Protein AF-A0A9P7V6P4-F1 (afdb_monomer)

Mean predicted aligned error: 13.44 Å

Organism: NCBI:txid45513

Structure (mmCIF, N/CA/C/O backbone):
data_AF-A0A9P7V6P4-F1
#
_entry.id   AF-A0A9P7V6P4-F1
#
loop_
_atom_site.group_PDB
_atom_site.id
_atom_site.type_symbol
_atom_site.label_atom_id
_atom_site.label_alt_id
_atom_site.label_comp_id
_atom_site.label_asym_id
_atom_site.label_entity_id
_atom_site.label_seq_id
_atom_site.pdbx_PDB_ins_code
_a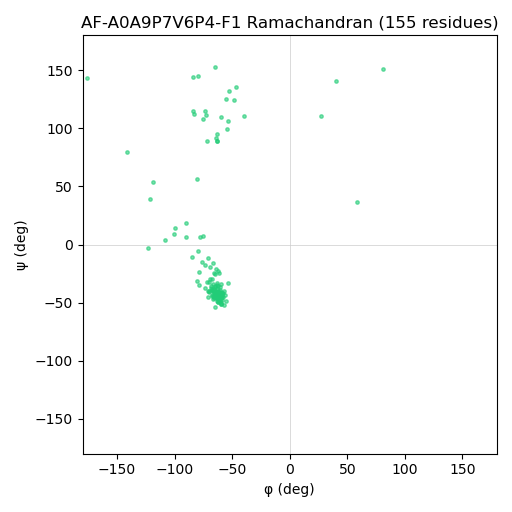tom_site.Cartn_x
_atom_site.Cartn_y
_atom_site.Cartn_z
_atom_site.occupancy
_atom_site.B_iso_or_equiv
_atom_site.auth_seq_id
_atom_site.auth_comp_id
_atom_site.auth_asym_id
_atom_site.auth_atom_id
_atom_site.pdbx_PDB_model_num
ATOM 1 N N . MET A 1 1 ? 38.829 15.102 -90.696 1.00 37.09 1 MET A N 1
ATOM 2 C CA . MET A 1 1 ? 39.958 14.634 -89.870 1.00 37.09 1 MET A CA 1
ATOM 3 C C . MET A 1 1 ? 39.524 14.730 -88.424 1.00 37.09 1 MET A C 1
ATOM 5 O O . MET A 1 1 ? 39.330 15.843 -87.968 1.00 37.09 1 MET A O 1
ATOM 9 N N . ASN A 1 2 ? 39.305 13.551 -87.833 1.00 39.19 2 ASN A N 1
ATOM 10 C CA . ASN A 1 2 ? 39.222 13.155 -86.423 1.00 39.19 2 ASN A CA 1
ATOM 11 C C . ASN A 1 2 ? 38.517 14.049 -85.396 1.00 39.19 2 ASN A C 1
ATOM 13 O O . ASN A 1 2 ? 38.777 15.236 -85.308 1.00 39.19 2 ASN A O 1
ATOM 17 N N . SER A 1 3 ? 37.763 13.525 -84.441 1.00 39.75 3 SER A N 1
ATOM 18 C CA . SER A 1 3 ? 37.111 12.232 -84.201 1.00 39.75 3 SER A CA 1
ATOM 19 C C . SER A 1 3 ? 36.333 12.466 -82.911 1.00 39.75 3 SER A C 1
ATOM 21 O O . SER A 1 3 ? 36.804 13.179 -82.023 1.00 39.75 3 SER A O 1
ATOM 23 N N . ASP A 1 4 ? 35.157 11.866 -82.822 1.00 52.38 4 ASP A N 1
ATOM 24 C CA . ASP A 1 4 ? 34.362 11.768 -81.611 1.00 52.38 4 ASP A CA 1
ATOM 25 C C . ASP A 1 4 ? 35.182 11.287 -80.409 1.00 52.38 4 ASP A C 1
ATOM 27 O O . ASP A 1 4 ? 35.705 10.175 -80.419 1.00 52.38 4 ASP A O 1
ATOM 31 N N . THR A 1 5 ? 35.184 12.071 -79.330 1.00 43.44 5 THR A N 1
ATOM 32 C CA . THR A 1 5 ? 35.359 11.517 -77.984 1.00 43.44 5 THR A CA 1
ATOM 33 C C . THR A 1 5 ? 34.453 12.270 -77.016 1.00 43.44 5 THR A C 1
ATOM 35 O O . THR A 1 5 ? 34.876 13.156 -76.274 1.00 43.44 5 THR A O 1
ATOM 38 N N . LYS A 1 6 ? 33.165 11.910 -77.014 1.00 51.25 6 LYS A N 1
ATOM 39 C CA . LYS A 1 6 ? 32.322 12.086 -75.827 1.00 51.25 6 LYS A CA 1
ATOM 40 C C . LYS A 1 6 ? 32.918 11.206 -74.726 1.00 51.25 6 LYS A C 1
ATOM 42 O O . LYS A 1 6 ? 32.641 10.010 -74.675 1.00 51.25 6 LYS A O 1
ATOM 47 N N . LEU A 1 7 ? 33.760 11.783 -73.871 1.00 50.12 7 LEU A N 1
ATOM 48 C CA . LEU A 1 7 ? 34.184 11.144 -72.629 1.00 50.12 7 LEU A CA 1
ATOM 49 C C . LEU A 1 7 ? 32.993 11.165 -71.665 1.00 50.12 7 LEU A C 1
ATOM 51 O O . LEU A 1 7 ? 32.715 12.162 -71.010 1.00 50.12 7 LEU A O 1
ATOM 55 N N . ILE A 1 8 ? 32.208 10.092 -71.773 1.00 48.53 8 ILE A N 1
ATOM 56 C CA . ILE A 1 8 ? 31.612 9.287 -70.702 1.00 48.53 8 ILE A CA 1
ATOM 57 C C . ILE A 1 8 ? 31.380 10.080 -69.410 1.00 48.53 8 ILE A C 1
ATOM 59 O O . ILE A 1 8 ? 32.326 10.460 -68.725 1.00 48.53 8 ILE A O 1
ATOM 63 N N . GLY A 1 9 ? 30.101 10.311 -69.095 1.00 49.03 9 GLY A N 1
ATOM 64 C CA . GLY A 1 9 ? 29.680 10.941 -67.849 1.00 49.03 9 GLY A CA 1
ATOM 65 C C . GLY A 1 9 ? 30.392 10.315 -66.654 1.00 49.03 9 GLY A C 1
ATOM 66 O O . GLY A 1 9 ? 30.516 9.093 -66.591 1.00 49.03 9 GLY A O 1
ATOM 67 N N . SER A 1 10 ? 30.873 11.173 -65.750 1.00 48.88 10 SER A N 1
ATOM 68 C CA . SER A 1 10 ? 31.415 10.796 -64.447 1.00 48.88 10 SER A CA 1
ATOM 69 C C . SER A 1 10 ? 30.560 9.684 -63.854 1.00 48.88 10 SER A C 1
ATOM 71 O O . SER A 1 10 ? 29.407 9.915 -63.488 1.00 48.88 10 SER A O 1
ATOM 73 N N . ILE A 1 11 ? 31.121 8.479 -63.782 1.00 58.38 11 ILE A N 1
ATOM 74 C CA . ILE A 1 11 ? 30.603 7.442 -62.899 1.00 58.38 11 ILE A CA 1
ATOM 75 C C . ILE A 1 11 ? 30.611 8.106 -61.513 1.00 58.38 11 ILE A C 1
ATOM 77 O O . ILE A 1 11 ? 31.637 8.702 -61.166 1.00 58.38 11 ILE A O 1
ATOM 81 N N . PRO A 1 12 ? 29.484 8.160 -60.778 1.00 61.66 12 PRO A N 1
ATOM 82 C CA . PRO A 1 12 ? 29.531 8.632 -59.402 1.00 61.66 12 PRO A CA 1
ATOM 83 C C . PRO A 1 12 ? 30.602 7.808 -58.693 1.00 61.66 12 PRO A C 1
ATOM 85 O O . PRO A 1 12 ? 30.661 6.600 -58.904 1.00 61.66 12 PRO A O 1
ATOM 88 N N . ASP A 1 13 ? 31.491 8.468 -57.959 1.00 59.50 13 ASP A N 1
ATOM 89 C CA . ASP A 1 13 ? 32.553 7.816 -57.199 1.00 59.50 13 ASP A CA 1
ATOM 90 C C . ASP A 1 13 ? 31.872 6.938 -56.140 1.00 59.50 13 ASP A C 1
ATOM 92 O O . ASP A 1 13 ? 31.444 7.416 -55.091 1.00 59.50 13 ASP A O 1
ATOM 96 N N . ILE A 1 14 ? 31.580 5.687 -56.504 1.00 60.12 14 ILE A N 1
ATOM 97 C CA . ILE A 1 14 ? 30.987 4.712 -55.600 1.00 60.12 14 ILE A CA 1
ATOM 98 C C . ILE A 1 14 ? 32.124 4.347 -54.665 1.00 60.12 14 ILE A C 1
ATOM 100 O O . ILE A 1 14 ? 33.089 3.721 -55.103 1.00 60.12 14 ILE A O 1
ATOM 104 N N . ASP A 1 15 ? 32.010 4.743 -53.400 1.00 66.69 15 ASP A N 1
ATOM 105 C CA . ASP A 1 15 ? 32.897 4.272 -52.346 1.00 66.69 15 ASP A CA 1
ATOM 106 C C . ASP A 1 15 ? 32.692 2.755 -52.191 1.00 66.69 15 ASP A C 1
ATOM 108 O O . ASP A 1 15 ? 31.764 2.255 -51.541 1.00 66.69 15 ASP A O 1
ATOM 112 N N . ILE A 1 16 ? 33.516 2.007 -52.925 1.00 67.62 16 ILE A N 1
ATOM 113 C CA . ILE A 1 16 ? 33.450 0.550 -53.016 1.00 67.62 16 ILE A CA 1
ATOM 114 C C . ILE A 1 16 ? 33.831 -0.064 -51.665 1.00 67.62 16 ILE A C 1
ATOM 116 O O . ILE A 1 16 ? 33.305 -1.119 -51.316 1.00 67.62 16 ILE A O 1
ATOM 120 N N . ASP A 1 17 ? 34.682 0.616 -50.892 1.00 67.00 17 ASP A N 1
ATOM 121 C CA . ASP A 1 17 ? 35.113 0.181 -49.565 1.00 67.00 17 ASP A CA 1
ATOM 122 C C 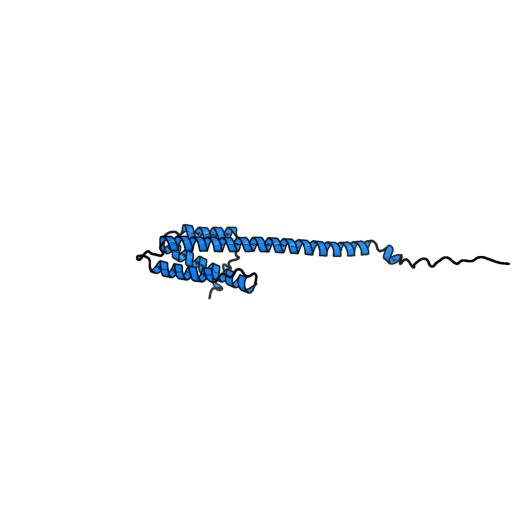. ASP A 1 17 ? 33.959 0.289 -48.557 1.00 67.00 17 ASP A C 1
ATOM 124 O O . ASP A 1 17 ? 33.730 -0.641 -47.777 1.00 67.00 17 ASP A O 1
ATOM 128 N N . GLU A 1 18 ? 33.158 1.358 -48.614 1.00 66.88 18 GLU A N 1
ATOM 129 C CA . GLU A 1 18 ? 31.932 1.470 -47.811 1.00 66.88 18 GLU A CA 1
ATOM 130 C C . GLU A 1 18 ? 30.861 0.452 -48.241 1.00 66.88 18 GLU A C 1
ATOM 132 O O . GLU A 1 18 ? 30.194 -0.151 -47.393 1.00 66.88 18 GLU A O 1
ATOM 137 N N . THR A 1 19 ? 30.726 0.213 -49.549 1.00 68.38 19 THR A N 1
ATOM 138 C CA . THR A 1 19 ? 29.745 -0.730 -50.118 1.00 68.38 19 THR A CA 1
ATOM 139 C C . THR A 1 19 ? 30.090 -2.195 -49.805 1.00 68.38 19 THR A C 1
ATOM 141 O O . THR A 1 19 ? 29.192 -3.019 -49.631 1.00 68.38 19 THR A O 1
ATOM 144 N N . LEU A 1 20 ? 31.380 -2.536 -49.706 1.00 73.88 20 LEU A N 1
ATOM 145 C CA . LEU A 1 20 ? 31.867 -3.880 -49.364 1.00 73.88 20 LEU A CA 1
ATOM 146 C C . LEU A 1 20 ? 31.945 -4.134 -47.849 1.00 73.88 20 LEU A C 1
ATOM 148 O O . LEU A 1 20 ? 32.087 -5.289 -47.441 1.00 73.88 20 LEU A O 1
ATOM 152 N N . ASN A 1 21 ? 31.800 -3.106 -47.003 1.00 77.81 21 ASN A N 1
ATOM 153 C CA . ASN A 1 21 ? 31.775 -3.242 -45.541 1.00 77.81 21 ASN A CA 1
ATOM 154 C C . ASN A 1 21 ? 30.401 -3.699 -45.012 1.00 77.81 21 ASN A C 1
ATOM 156 O O . ASN A 1 21 ? 29.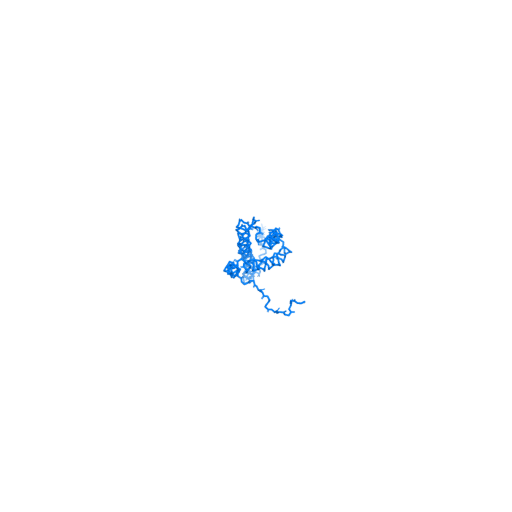759 -3.061 -44.172 1.00 77.81 21 ASN A O 1
ATOM 160 N N . VAL A 1 22 ? 29.950 -4.838 -45.525 1.00 79.06 22 VAL A N 1
ATOM 161 C CA . VAL A 1 22 ? 28.638 -5.427 -45.250 1.00 79.06 22 VAL A CA 1
ATOM 162 C C . VAL A 1 22 ? 28.508 -5.841 -43.775 1.00 79.06 22 VAL A C 1
ATOM 164 O O . VAL A 1 22 ? 27.461 -5.649 -43.162 1.00 79.06 22 VAL A O 1
ATOM 167 N N . GLU A 1 23 ? 29.586 -6.340 -43.164 1.00 81.25 23 GLU A N 1
ATOM 168 C CA . GLU A 1 23 ? 29.611 -6.710 -41.740 1.00 81.25 23 GLU A CA 1
ATOM 169 C C . GLU A 1 23 ? 29.425 -5.493 -40.823 1.00 81.25 23 GLU A C 1
ATOM 171 O O . GLU A 1 23 ? 28.636 -5.543 -39.879 1.00 81.25 23 GLU A O 1
ATOM 176 N N . GLY A 1 24 ? 30.101 -4.375 -41.117 1.00 81.56 24 GLY A N 1
ATOM 177 C CA . GLY A 1 24 ? 29.951 -3.132 -40.361 1.00 81.56 24 GLY A CA 1
ATOM 178 C C . GLY A 1 24 ? 28.561 -2.508 -40.508 1.00 81.56 24 GLY A C 1
ATOM 179 O O . GLY A 1 24 ? 28.044 -1.929 -39.551 1.00 81.56 24 GLY A O 1
ATOM 180 N N . GLN A 1 25 ? 27.928 -2.648 -41.678 1.00 81.56 25 GLN A N 1
ATOM 181 C CA . GLN A 1 25 ? 26.536 -2.241 -41.895 1.00 81.56 25 GLN A CA 1
ATOM 182 C C . GLN A 1 25 ? 25.572 -3.083 -41.049 1.00 81.56 25 GLN A C 1
ATOM 184 O O . GLN A 1 25 ? 24.858 -2.513 -40.225 1.00 81.56 25 GLN A O 1
ATOM 189 N N . TYR A 1 26 ? 25.635 -4.415 -41.136 1.00 84.94 26 TYR A N 1
ATOM 190 C CA . TYR A 1 26 ? 24.776 -5.297 -40.336 1.00 84.94 26 TYR A CA 1
ATOM 191 C C . TYR A 1 26 ? 25.013 -5.175 -38.828 1.00 84.94 26 TYR A C 1
ATOM 193 O O . TYR A 1 26 ? 24.071 -5.304 -38.049 1.00 84.94 26 TYR A O 1
ATOM 201 N N . TYR A 1 27 ? 26.244 -4.902 -38.388 1.00 86.12 27 TYR A N 1
ATOM 202 C CA . TYR A 1 27 ? 26.516 -4.648 -36.974 1.00 86.12 27 TYR A CA 1
ATOM 203 C C . TYR A 1 27 ? 25.831 -3.364 -36.491 1.00 86.12 27 TYR A C 1
ATOM 205 O O . TYR A 1 27 ? 25.190 -3.369 -35.441 1.00 86.12 27 TYR A O 1
ATOM 213 N N . ARG A 1 28 ? 25.921 -2.269 -37.261 1.00 86.56 28 ARG A N 1
ATOM 214 C CA . ARG A 1 28 ? 25.237 -1.006 -36.934 1.00 86.56 28 ARG A CA 1
ATOM 215 C C . ARG A 1 28 ? 23.722 -1.174 -36.934 1.00 86.56 28 ARG A C 1
ATOM 217 O O . ARG A 1 28 ? 23.085 -0.777 -35.964 1.00 86.56 28 ARG A O 1
ATOM 224 N N . GLU A 1 29 ? 23.175 -1.824 -37.957 1.00 87.56 29 GLU A N 1
ATOM 225 C CA . GLU A 1 29 ? 21.745 -2.135 -38.044 1.00 87.56 29 GLU A CA 1
ATOM 226 C C . GLU A 1 29 ? 21.284 -3.025 -36.884 1.00 87.56 29 GLU A C 1
ATOM 228 O O . GLU A 1 29 ? 20.237 -2.774 -36.294 1.00 87.56 29 GLU A O 1
ATOM 233 N N . GLY A 1 30 ? 22.074 -4.030 -36.500 1.00 88.88 30 GLY A N 1
ATOM 234 C CA . GLY A 1 30 ? 21.774 -4.908 -35.370 1.00 88.88 30 GLY A CA 1
ATOM 235 C C . GLY A 1 30 ? 21.792 -4.179 -34.025 1.00 88.88 30 GLY A C 1
ATOM 236 O O . GLY A 1 30 ? 20.914 -4.408 -33.193 1.00 88.88 30 GLY A O 1
ATOM 237 N N . VAL A 1 31 ? 22.748 -3.269 -33.812 1.00 88.25 31 VAL A N 1
ATOM 238 C CA . VAL A 1 31 ? 22.806 -2.426 -32.605 1.00 88.25 31 VAL A CA 1
ATOM 239 C C . VAL A 1 31 ? 21.628 -1.455 -32.568 1.00 88.25 31 VAL A C 1
ATOM 241 O O . VAL A 1 31 ? 20.963 -1.351 -31.541 1.00 88.25 31 VAL A O 1
ATOM 244 N N . GLU A 1 32 ? 21.335 -0.772 -33.673 1.00 91.44 32 GLU A N 1
ATOM 245 C CA . GLU A 1 32 ? 20.217 0.172 -33.759 1.00 91.44 32 GLU A CA 1
ATOM 246 C C . GLU A 1 32 ? 18.870 -0.536 -33.568 1.00 91.44 32 GLU A C 1
ATOM 248 O O . GLU A 1 32 ? 18.049 -0.103 -32.758 1.00 91.44 32 GLU A O 1
ATOM 253 N N . SER A 1 33 ? 18.677 -1.678 -34.232 1.00 87.75 33 SER A N 1
ATOM 254 C CA . SER A 1 33 ? 17.491 -2.521 -34.076 1.00 87.75 33 SER A CA 1
ATOM 255 C C . SER A 1 33 ? 17.355 -3.048 -32.647 1.00 87.75 33 SER A C 1
ATOM 257 O O . SER A 1 33 ? 16.270 -2.978 -32.070 1.00 87.75 33 SER A O 1
ATOM 259 N N . GLY A 1 34 ? 18.451 -3.505 -32.035 1.00 89.38 34 GLY A N 1
ATOM 260 C CA . GLY A 1 34 ? 18.466 -3.975 -30.650 1.00 89.38 34 GLY A CA 1
ATOM 261 C C . GLY A 1 34 ? 18.139 -2.873 -29.640 1.00 89.38 34 GLY A C 1
ATOM 262 O O . GLY A 1 34 ? 17.375 -3.107 -28.705 1.00 89.38 34 GLY A O 1
ATOM 263 N N . LEU A 1 35 ? 18.655 -1.659 -29.844 1.00 90.75 35 LEU A N 1
ATOM 264 C CA . LEU A 1 35 ? 18.340 -0.497 -29.008 1.00 90.75 35 LEU A CA 1
ATOM 265 C C . LEU A 1 35 ? 16.881 -0.060 -29.173 1.00 90.75 35 LEU A C 1
ATOM 267 O O . LEU A 1 35 ? 16.210 0.205 -28.176 1.00 90.75 35 LEU A O 1
ATOM 271 N N . ALA A 1 36 ? 16.374 -0.018 -30.407 1.00 91.19 36 ALA A N 1
ATOM 272 C CA . ALA A 1 36 ? 14.989 0.347 -30.692 1.00 91.19 36 ALA A CA 1
ATOM 273 C C . ALA A 1 36 ? 14.001 -0.666 -30.093 1.00 91.19 36 ALA A C 1
ATOM 275 O O . ALA A 1 36 ? 13.028 -0.277 -29.442 1.00 91.19 36 ALA A O 1
ATOM 276 N N . GLN A 1 37 ? 14.276 -1.961 -30.261 1.00 90.12 37 GLN A N 1
ATOM 277 C CA . GLN A 1 37 ? 13.466 -3.031 -29.686 1.00 90.12 37 GLN A CA 1
ATOM 278 C C . GLN A 1 37 ? 13.539 -3.016 -28.155 1.00 90.12 37 GLN A C 1
ATOM 280 O O . GLN A 1 37 ? 12.504 -3.041 -27.494 1.00 90.12 37 GLN A O 1
ATOM 285 N N . GLY A 1 38 ? 14.741 -2.878 -27.590 1.00 88.31 38 GLY A N 1
ATOM 286 C CA . GLY A 1 38 ? 14.939 -2.786 -26.145 1.00 88.31 38 GLY A CA 1
ATOM 287 C C . GLY A 1 38 ? 14.195 -1.604 -25.521 1.00 88.31 38 GLY A C 1
ATOM 288 O O . GLY A 1 38 ? 13.553 -1.768 -24.487 1.00 88.31 38 GLY A O 1
ATOM 289 N N . ALA A 1 39 ? 14.208 -0.434 -26.163 1.00 87.69 39 ALA A N 1
ATOM 290 C CA . ALA A 1 39 ? 13.456 0.730 -25.698 1.00 87.69 39 ALA A CA 1
ATOM 291 C C . ALA A 1 39 ? 11.935 0.497 -25.744 1.00 87.69 39 ALA A C 1
ATOM 293 O O . ALA A 1 39 ? 11.219 0.869 -24.811 1.00 87.69 39 ALA A O 1
ATOM 294 N N . ALA A 1 40 ? 11.432 -0.138 -26.808 1.00 89.06 40 ALA A N 1
ATOM 295 C CA . ALA A 1 40 ? 10.014 -0.461 -26.940 1.00 89.06 40 ALA A CA 1
ATOM 296 C C . ALA A 1 40 ? 9.548 -1.474 -25.882 1.00 89.06 40 ALA A C 1
ATOM 298 O O . ALA A 1 40 ? 8.465 -1.313 -25.312 1.00 89.06 40 ALA A O 1
ATOM 299 N N . ASP A 1 41 ? 10.363 -2.488 -25.599 1.00 90.75 41 ASP A N 1
ATOM 300 C CA . ASP A 1 41 ? 10.053 -3.509 -24.599 1.00 90.75 41 ASP A CA 1
ATOM 301 C C . ASP A 1 41 ? 10.128 -2.934 -23.181 1.00 90.75 41 ASP A C 1
ATOM 303 O O . ASP A 1 41 ? 9.171 -3.072 -22.425 1.00 90.75 41 ASP A O 1
ATOM 307 N N . GLN A 1 42 ? 11.164 -2.152 -22.857 1.00 83.06 42 GLN A N 1
ATOM 308 C CA . GLN A 1 42 ? 11.258 -1.448 -21.570 1.00 83.06 42 GLN A CA 1
ATOM 309 C C . GLN A 1 42 ? 10.060 -0.531 -21.314 1.00 83.06 42 GLN A C 1
ATOM 311 O O . GLN A 1 42 ? 9.549 -0.464 -20.196 1.00 83.06 42 GLN A O 1
ATOM 316 N N . TYR A 1 43 ? 9.589 0.172 -22.345 1.00 85.12 43 TYR A N 1
ATOM 317 C CA . TYR A 1 43 ? 8.412 1.024 -22.226 1.00 85.12 43 TYR A CA 1
ATOM 318 C C . TYR A 1 43 ? 7.145 0.212 -21.914 1.00 85.12 43 TYR A C 1
ATOM 320 O O . TYR A 1 43 ? 6.357 0.590 -21.043 1.00 85.12 43 TYR A O 1
ATOM 328 N N . ARG A 1 44 ? 6.950 -0.923 -22.596 1.00 85.31 44 ARG A N 1
ATOM 329 C CA . ARG A 1 44 ? 5.812 -1.826 -22.358 1.00 85.31 44 ARG A CA 1
ATOM 330 C C . ARG A 1 44 ? 5.863 -2.444 -20.968 1.00 85.31 44 ARG A C 1
ATOM 332 O O . ARG A 1 44 ? 4.842 -2.451 -20.281 1.00 85.31 44 ARG A O 1
ATOM 339 N N . ASP A 1 45 ? 7.034 -2.903 -20.553 1.00 82.25 45 ASP A N 1
ATOM 340 C CA . ASP A 1 45 ? 7.251 -3.508 -19.243 1.00 82.25 45 ASP A CA 1
ATOM 341 C C . ASP A 1 45 ? 7.015 -2.486 -18.130 1.00 82.25 45 ASP A C 1
ATOM 343 O O . ASP A 1 45 ? 6.297 -2.768 -17.170 1.00 82.25 45 ASP A O 1
ATOM 347 N N . GLY A 1 46 ? 7.520 -1.259 -18.295 1.00 81.75 46 GLY A N 1
ATOM 348 C CA . 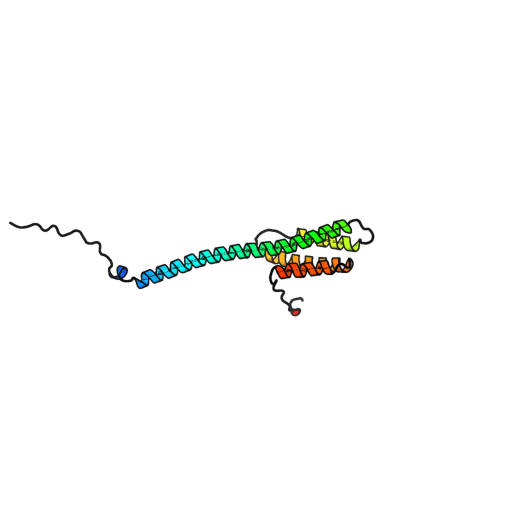GLY A 1 46 ? 7.285 -0.161 -17.358 1.00 81.75 46 GLY A CA 1
ATOM 349 C C . GLY A 1 46 ? 5.801 0.181 -17.210 1.00 81.75 46 GLY A C 1
ATOM 350 O O . GLY A 1 46 ? 5.312 0.351 -16.090 1.00 81.75 46 GLY A O 1
ATOM 351 N N . LEU A 1 47 ? 5.052 0.218 -18.318 1.00 84.25 47 LEU A N 1
ATOM 352 C CA . LEU A 1 47 ? 3.600 0.414 -18.284 1.00 84.25 47 LEU A CA 1
ATOM 353 C C . LEU A 1 47 ? 2.887 -0.726 -17.550 1.00 84.25 47 LEU A C 1
ATOM 355 O O . LEU A 1 47 ? 2.069 -0.468 -16.666 1.00 84.25 47 LEU A O 1
ATOM 359 N N . GLN A 1 48 ? 3.190 -1.980 -17.895 1.00 82.62 48 GLN A N 1
ATOM 360 C CA . GLN A 1 48 ? 2.578 -3.146 -17.251 1.00 82.62 48 GLN A CA 1
ATOM 361 C C . GLN A 1 48 ? 2.863 -3.172 -15.750 1.00 82.62 48 GLN A C 1
ATOM 363 O O . GLN A 1 48 ? 1.945 -3.381 -14.954 1.00 82.62 48 GLN A O 1
ATOM 368 N N . TYR A 1 49 ? 4.104 -2.896 -15.362 1.00 82.62 49 TYR A N 1
ATOM 369 C CA . TYR A 1 49 ? 4.513 -2.822 -13.967 1.00 82.62 49 TYR A CA 1
ATOM 370 C C . TYR A 1 49 ? 3.780 -1.709 -13.210 1.00 82.62 49 TYR A C 1
ATOM 372 O O . TYR A 1 49 ? 3.288 -1.930 -12.100 1.00 82.62 49 TYR A O 1
ATOM 380 N N . GLY A 1 50 ? 3.639 -0.529 -13.822 1.00 81.50 50 GLY A N 1
ATOM 381 C CA . GLY A 1 50 ? 2.868 0.576 -13.254 1.00 81.50 50 GLY A CA 1
ATOM 382 C C . GLY A 1 50 ? 1.405 0.197 -13.013 1.00 81.50 50 GLY A C 1
ATOM 383 O O . GLY A 1 50 ? 0.875 0.439 -11.927 1.00 81.50 50 GLY A O 1
ATOM 384 N N . TYR A 1 51 ? 0.766 -0.470 -13.979 1.00 83.31 51 TYR A N 1
ATOM 385 C CA . TYR A 1 51 ? -0.610 -0.955 -13.829 1.00 83.31 51 TYR A CA 1
ATOM 386 C C . TYR A 1 51 ? -0.753 -1.999 -12.720 1.00 83.31 51 TYR A C 1
ATOM 388 O O . TYR A 1 51 ? -1.673 -1.897 -11.907 1.00 83.31 51 TYR A O 1
ATOM 396 N N . GLN A 1 52 ? 0.149 -2.980 -12.666 1.00 81.94 52 GLN A N 1
ATOM 397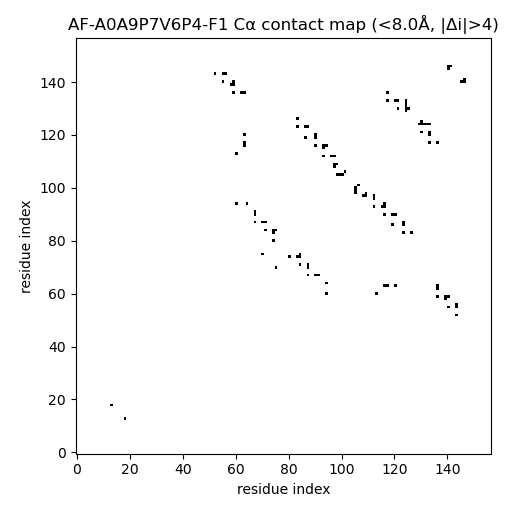 C CA . GLN A 1 52 ? 0.152 -4.005 -11.621 1.00 81.94 52 GLN A CA 1
ATOM 398 C C . GLN A 1 52 ? 0.303 -3.369 -10.236 1.00 81.94 52 GLN A C 1
ATOM 400 O O . GLN A 1 52 ? -0.536 -3.590 -9.363 1.00 81.94 52 GLN A O 1
ATOM 405 N N . THR A 1 53 ? 1.305 -2.506 -10.071 1.00 80.94 53 THR A N 1
ATOM 406 C CA . THR A 1 53 ? 1.586 -1.816 -8.806 1.00 80.94 53 THR A CA 1
ATOM 407 C C . THR A 1 53 ? 0.411 -0.937 -8.376 1.00 80.94 53 THR A C 1
ATOM 409 O O . THR A 1 53 ? -0.003 -0.964 -7.216 1.00 80.94 53 THR A O 1
ATOM 412 N N . GLY A 1 54 ? -0.175 -0.179 -9.307 1.00 81.19 54 GLY A N 1
ATOM 413 C CA . GLY A 1 54 ? -1.352 0.643 -9.035 1.00 81.19 54 GLY A CA 1
ATOM 414 C C . GLY A 1 54 ? -2.533 -0.200 -8.558 1.00 81.19 54 GLY A C 1
ATOM 415 O O . GLY A 1 54 ? -3.107 0.083 -7.508 1.00 81.19 54 GLY A O 1
ATOM 416 N N . TYR A 1 55 ? -2.861 -1.275 -9.280 1.00 83.25 55 TYR A N 1
ATOM 417 C CA . TYR A 1 55 ? -3.964 -2.167 -8.921 1.00 83.25 55 TYR A CA 1
ATOM 418 C C . TYR A 1 55 ? -3.796 -2.764 -7.518 1.00 83.25 55 TYR A C 1
ATOM 420 O O . TYR A 1 55 ? -4.733 -2.736 -6.719 1.00 83.25 55 TYR A O 1
ATOM 428 N N . GLN A 1 56 ? -2.594 -3.241 -7.187 1.00 82.12 56 GLN A N 1
ATOM 429 C CA . GLN A 1 56 ? -2.284 -3.795 -5.866 1.00 82.12 56 GLN A CA 1
ATOM 430 C C . GLN A 1 56 ? -2.503 -2.763 -4.756 1.00 82.12 56 GLN A C 1
ATOM 432 O O . GLN A 1 56 ? -3.164 -3.052 -3.755 1.00 82.12 56 GLN A O 1
ATOM 437 N N . ARG A 1 57 ? -2.018 -1.532 -4.955 1.00 84.19 57 ARG A N 1
ATOM 438 C CA . ARG A 1 57 ? -2.205 -0.434 -3.997 1.00 84.19 57 ARG A CA 1
ATOM 439 C C . ARG A 1 57 ? -3.682 -0.099 -3.802 1.00 84.19 57 ARG A C 1
ATOM 441 O O . ARG A 1 57 ? -4.163 -0.044 -2.670 1.00 84.19 57 ARG A O 1
ATOM 448 N N . PHE A 1 58 ? -4.434 0.046 -4.891 1.00 85.00 58 PHE A N 1
ATOM 449 C CA . PHE A 1 58 ? -5.866 0.335 -4.815 1.00 85.00 58 PHE A CA 1
ATOM 450 C C . PHE A 1 58 ? -6.660 -0.768 -4.115 1.00 85.00 58 PHE A C 1
ATOM 452 O O . PHE A 1 58 ? -7.595 -0.458 -3.377 1.00 85.00 58 PHE A O 1
ATOM 459 N N . LEU A 1 59 ? -6.281 -2.035 -4.292 1.00 87.50 59 LEU A N 1
ATOM 460 C CA . LEU A 1 59 ? -6.962 -3.163 -3.661 1.00 87.50 59 LEU A CA 1
ATOM 461 C C . LEU A 1 59 ? -6.798 -3.140 -2.132 1.00 87.50 59 LEU A C 1
ATOM 463 O O . LEU A 1 59 ? -7.785 -3.287 -1.409 1.00 87.50 59 LEU A O 1
ATOM 467 N N . VAL A 1 60 ? -5.587 -2.856 -1.637 1.00 87.06 60 VAL A N 1
ATOM 468 C CA . VAL A 1 60 ? -5.317 -2.681 -0.197 1.00 87.06 60 VAL A CA 1
ATOM 469 C C . VAL A 1 60 ? -6.141 -1.525 0.373 1.00 87.06 60 VAL A C 1
ATOM 471 O O . VAL A 1 60 ? -6.816 -1.679 1.394 1.00 87.06 60 VAL A O 1
ATOM 474 N N . VAL A 1 61 ? -6.129 -0.366 -0.290 1.00 88.38 61 VAL A N 1
ATOM 475 C CA . VAL A 1 61 ? -6.881 0.815 0.165 1.00 88.38 61 VAL A CA 1
ATOM 476 C C . VAL A 1 61 ? -8.384 0.561 0.147 1.00 88.38 61 VAL A C 1
ATOM 478 O O . VAL A 1 61 ? -9.073 0.917 1.102 1.00 88.38 61 VAL A O 1
ATOM 481 N N . GLY A 1 62 ? -8.8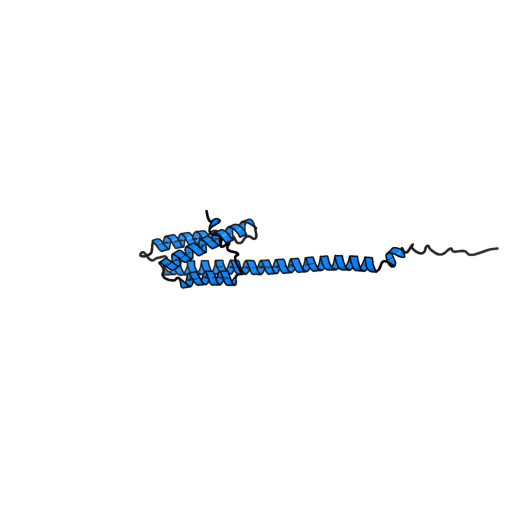96 -0.068 -0.910 1.00 89.19 62 GLY A N 1
ATOM 482 C CA . GLY A 1 62 ? -10.309 -0.409 -1.047 1.00 89.19 62 GLY A CA 1
ATOM 483 C C . GLY A 1 62 ? -10.783 -1.328 0.073 1.00 89.19 62 GLY A C 1
ATOM 484 O O . GLY A 1 62 ? -11.810 -1.057 0.694 1.00 89.19 62 GLY A O 1
ATOM 485 N N . TYR A 1 63 ? -9.998 -2.354 0.403 1.00 90.00 63 TYR A N 1
ATOM 486 C CA . TYR A 1 63 ? -10.311 -3.246 1.516 1.00 90.00 63 TYR A CA 1
ATOM 487 C C . TYR A 1 63 ? -10.331 -2.502 2.864 1.00 90.00 63 TYR A C 1
ATOM 489 O O . TYR A 1 63 ? -11.276 -2.640 3.642 1.00 90.00 63 TYR A O 1
ATOM 497 N N . CYS A 1 64 ? -9.335 -1.649 3.122 1.00 90.31 64 CYS A N 1
ATOM 498 C CA . CYS A 1 64 ? -9.284 -0.830 4.336 1.00 90.31 64 CYS A CA 1
ATOM 499 C C . CYS A 1 64 ? -10.477 0.134 4.450 1.00 90.31 64 CYS A C 1
ATOM 501 O O . CYS A 1 64 ? -11.041 0.276 5.537 1.00 90.31 64 CYS A O 1
ATOM 503 N N . LYS A 1 65 ? -10.887 0.769 3.341 1.00 91.75 65 LYS A N 1
ATOM 504 C CA . LYS A 1 65 ? -12.084 1.625 3.295 1.00 91.75 65 LYS A CA 1
ATOM 505 C C . LYS A 1 65 ? -13.351 0.827 3.588 1.00 91.75 65 LYS A C 1
ATOM 507 O O . LYS A 1 65 ? -14.127 1.249 4.437 1.00 91.75 65 LYS A O 1
ATOM 512 N N . GLY A 1 66 ? -13.518 -0.342 2.971 1.00 91.00 66 GLY A N 1
ATOM 513 C CA . GLY A 1 66 ? -14.677 -1.205 3.211 1.00 91.00 66 GLY A CA 1
ATOM 514 C C . GLY A 1 66 ? -14.798 -1.651 4.671 1.00 91.00 66 GLY A C 1
ATOM 515 O O . GLY A 1 66 ? -15.890 -1.626 5.235 1.00 91.00 66 GLY A O 1
ATOM 516 N N . LEU A 1 67 ? -13.679 -1.989 5.324 1.00 91.06 67 LEU A N 1
ATOM 517 C CA . LEU A 1 67 ? -13.681 -2.295 6.759 1.00 91.06 67 LEU A CA 1
ATOM 518 C C . LEU A 1 67 ? -14.072 -1.089 7.613 1.00 91.06 67 LEU A C 1
ATOM 520 O O . LEU A 1 67 ? -14.871 -1.227 8.539 1.00 91.06 67 LEU A O 1
ATOM 524 N N . TRP A 1 68 ? -13.524 0.087 7.306 1.00 92.50 68 TRP A N 1
ATOM 525 C CA . TRP A 1 68 ? -13.881 1.312 8.011 1.00 92.50 68 TRP A CA 1
ATOM 526 C C . TRP A 1 68 ? -15.371 1.644 7.855 1.00 92.50 68 TRP A C 1
ATOM 528 O O . TRP A 1 68 ? -16.019 1.942 8.858 1.00 92.50 68 TRP A O 1
ATOM 538 N N . GLU A 1 69 ? -15.930 1.543 6.647 1.00 92.56 69 GLU A N 1
ATOM 539 C CA . GLU A 1 69 ? -17.357 1.777 6.384 1.00 92.56 69 GLU A CA 1
ATOM 540 C C . GLU A 1 69 ? -18.233 0.783 7.148 1.00 92.56 69 GLU A C 1
ATOM 542 O O . GLU A 1 69 ? -19.185 1.179 7.822 1.00 92.56 69 GLU A O 1
ATOM 547 N N . TRP A 1 70 ? -17.884 -0.505 7.102 1.00 91.06 70 TRP A N 1
ATOM 548 C CA . TRP A 1 70 ? -18.640 -1.551 7.782 1.00 91.06 70 TRP A CA 1
ATOM 549 C C . TRP A 1 70 ? -18.627 -1.385 9.306 1.00 91.06 70 TRP A C 1
ATOM 551 O O . TRP A 1 70 ? -19.679 -1.454 9.949 1.00 91.06 70 TRP A O 1
ATOM 561 N N . TRP A 1 71 ? -17.463 -1.109 9.899 1.00 90.38 71 TRP A N 1
ATOM 562 C CA . TRP A 1 71 ? -17.365 -0.850 11.335 1.00 90.38 71 TRP A CA 1
ATOM 563 C C . TRP A 1 71 ? -18.033 0.458 11.745 1.00 90.38 71 TRP A C 1
ATOM 565 O O . TRP A 1 71 ? -18.683 0.498 12.788 1.00 90.38 71 TRP A O 1
ATOM 575 N N . SER A 1 72 ? -17.930 1.506 10.929 1.00 89.06 72 SER A N 1
ATOM 576 C CA . SER A 1 72 ? -18.606 2.780 11.193 1.00 89.06 72 SER A CA 1
ATOM 577 C C . SER A 1 72 ? -20.124 2.632 11.131 1.00 89.06 72 SER A C 1
ATOM 579 O O . SER A 1 72 ? -20.820 3.182 11.979 1.00 89.06 72 SER A O 1
ATOM 581 N N . TYR A 1 73 ? -20.645 1.831 10.200 1.00 88.69 73 TYR A N 1
ATOM 582 C CA . TYR A 1 73 ? -22.069 1.512 10.131 1.00 88.69 73 TYR A CA 1
ATOM 583 C C . TYR A 1 73 ? -22.548 0.711 11.351 1.00 88.69 73 TYR A C 1
ATOM 585 O O . TYR A 1 73 ? -23.596 1.010 11.918 1.00 88.69 73 TYR A O 1
ATOM 593 N N . LYS A 1 74 ? -21.779 -0.299 11.773 1.00 86.25 74 LYS A N 1
ATOM 594 C CA . LYS A 1 74 ? -22.175 -1.224 12.845 1.00 86.25 74 LYS A CA 1
ATOM 595 C C . LYS A 1 74 ? -22.001 -0.644 14.254 1.00 86.25 74 LYS A C 1
ATOM 597 O O . LYS A 1 74 ? -22.799 -0.959 15.129 1.00 86.25 74 LYS A O 1
ATOM 602 N N . TYR A 1 75 ? -20.971 0.175 14.472 1.00 83.50 75 TYR A N 1
ATOM 603 C CA . TYR A 1 75 ? -20.552 0.642 15.802 1.00 83.50 75 TYR A CA 1
ATOM 604 C C . TYR A 1 75 ? -20.512 2.171 15.950 1.00 83.50 75 TYR A C 1
ATOM 606 O O . TYR A 1 75 ? -20.216 2.667 17.034 1.00 83.50 75 TYR A O 1
ATOM 614 N N . GLY A 1 76 ? -20.791 2.943 14.894 1.00 73.25 76 GLY A N 1
ATOM 615 C CA . GLY A 1 76 ? -20.651 4.407 14.912 1.00 73.25 76 GLY A CA 1
ATOM 616 C C . GLY A 1 76 ? -21.615 5.141 15.850 1.00 73.25 76 GLY A C 1
ATOM 617 O O . GLY A 1 76 ? -21.293 6.238 16.316 1.00 73.25 76 GLY A O 1
ATOM 618 N N . ASP A 1 77 ? -22.761 4.527 16.155 1.00 75.44 77 ASP A N 1
ATOM 619 C CA . ASP A 1 77 ? -23.807 5.091 17.022 1.00 75.44 77 ASP A CA 1
ATOM 620 C C . ASP A 1 77 ? -23.902 4.389 18.391 1.00 75.44 77 ASP A C 1
ATOM 622 O O . ASP A 1 77 ? -24.764 4.693 19.217 1.00 75.44 77 ASP A O 1
ATOM 626 N N . ASP A 1 78 ? -23.001 3.439 18.650 1.00 72.69 78 ASP A N 1
ATOM 627 C CA . ASP A 1 78 ? -23.017 2.645 19.871 1.00 72.69 78 ASP A CA 1
ATOM 628 C C . ASP A 1 78 ? -22.319 3.383 21.027 1.00 72.69 78 ASP A C 1
ATOM 630 O O . ASP A 1 78 ? -21.108 3.625 21.012 1.00 72.69 78 ASP A O 1
ATOM 634 N N . LYS A 1 79 ? -23.094 3.734 22.061 1.00 67.12 79 LYS A N 1
ATOM 635 C CA . LYS A 1 79 ? -22.604 4.445 23.256 1.00 67.12 79 LYS A CA 1
ATOM 636 C C . LYS A 1 79 ? -21.695 3.584 24.134 1.00 67.12 79 LYS A C 1
ATOM 638 O O . LYS A 1 79 ? -20.944 4.137 24.936 1.00 67.12 79 LYS A O 1
ATOM 643 N N . GLU A 1 80 ? -21.735 2.259 23.999 1.00 66.50 80 GLU A N 1
ATOM 644 C CA . GLU A 1 80 ? -20.857 1.363 24.765 1.00 66.50 80 GLU A CA 1
ATOM 645 C C . GLU A 1 80 ? -19.403 1.396 24.261 1.00 66.50 80 GLU A C 1
ATOM 647 O O . GLU A 1 80 ? -18.473 1.045 24.992 1.00 66.50 80 GLU A O 1
ATOM 652 N N . HIS A 1 81 ? -19.176 1.896 23.041 1.00 69.81 81 HIS A N 1
ATOM 653 C CA . HIS A 1 81 ? -17.910 1.769 22.324 1.00 69.81 81 HIS A CA 1
ATOM 654 C C . HIS A 1 81 ? -17.268 3.118 21.940 1.00 69.81 81 HIS A C 1
ATOM 656 O O . HIS A 1 81 ? -16.628 3.239 20.895 1.00 69.81 81 HIS A O 1
ATOM 662 N N . GLU A 1 82 ? -17.328 4.129 22.817 1.00 76.69 82 GLU A N 1
ATOM 663 C CA . GLU A 1 82 ? -16.728 5.463 22.582 1.00 76.69 82 GLU A CA 1
ATOM 664 C C . GLU A 1 82 ? -15.226 5.399 22.208 1.00 76.69 82 GLU A C 1
ATOM 666 O O . GLU A 1 82 ? -14.723 6.159 21.378 1.00 76.69 82 GLU A O 1
ATOM 671 N N . ARG A 1 83 ? -14.489 4.424 22.762 1.00 79.44 83 ARG A N 1
ATOM 672 C CA . ARG A 1 83 ? -13.074 4.183 22.418 1.00 79.44 83 ARG A CA 1
ATOM 673 C C . ARG A 1 83 ? -12.888 3.739 20.963 1.00 79.44 83 ARG A C 1
ATOM 675 O O . ARG A 1 83 ? -11.906 4.121 20.331 1.00 79.44 83 ARG A O 1
ATOM 682 N N . ILE A 1 84 ? -13.825 2.958 20.427 1.00 83.94 84 ILE A N 1
ATOM 683 C CA . ILE A 1 84 ? -13.794 2.480 19.038 1.00 83.94 84 ILE A CA 1
ATOM 684 C C . ILE A 1 84 ? -14.071 3.636 18.091 1.00 83.94 84 ILE A C 1
ATOM 686 O O . ILE A 1 84 ? -13.368 3.781 17.096 1.00 83.94 84 ILE A O 1
ATOM 690 N N . LYS A 1 85 ? -15.008 4.516 18.445 1.00 84.94 85 LYS A N 1
ATOM 691 C CA . LYS A 1 85 ? -15.309 5.728 17.679 1.00 84.94 85 LYS A CA 1
ATOM 692 C C . LYS A 1 85 ? -14.078 6.615 17.484 1.00 84.94 85 LYS A C 1
ATOM 694 O O . LYS A 1 85 ? -13.794 7.044 16.369 1.00 84.94 85 LYS A O 1
ATOM 699 N N . CYS A 1 86 ? -13.279 6.810 18.535 1.00 86.00 86 CYS A N 1
ATOM 700 C CA . CYS A 1 86 ? -12.003 7.523 18.431 1.00 86.00 86 CYS A CA 1
ATOM 701 C C . CYS A 1 86 ? -11.036 6.840 17.444 1.00 86.00 86 CYS A C 1
ATOM 703 O O . CYS A 1 86 ? -10.423 7.503 16.605 1.00 86.00 86 CYS A O 1
ATOM 705 N N . HIS A 1 87 ? -10.928 5.510 17.488 1.00 88.69 87 HIS A N 1
ATOM 706 C CA . HIS A 1 87 ? -10.089 4.763 16.551 1.00 88.69 87 HIS A CA 1
ATOM 707 C C . HIS A 1 87 ? -10.611 4.783 15.109 1.00 88.69 87 HIS A C 1
ATOM 709 O O . HIS A 1 87 ? -9.796 4.865 14.191 1.00 88.69 87 HIS A O 1
ATOM 715 N N . LEU A 1 88 ? -11.929 4.761 14.901 1.00 89.00 88 LEU A N 1
ATOM 716 C CA . LEU A 1 88 ? -12.554 4.880 13.582 1.00 89.00 88 LEU A CA 1
ATOM 717 C C . LEU A 1 88 ? -12.333 6.267 12.975 1.00 89.00 88 LEU A C 1
ATOM 719 O O . LEU A 1 88 ? -12.003 6.353 11.797 1.00 89.00 88 LEU A O 1
ATOM 723 N N . ASN A 1 89 ? -12.408 7.332 13.775 1.00 89.62 89 ASN A N 1
ATOM 724 C CA . ASN A 1 89 ? -12.090 8.688 13.317 1.00 89.62 89 ASN A CA 1
ATOM 725 C C . ASN A 1 89 ? -10.606 8.823 12.936 1.00 89.62 89 ASN A C 1
ATOM 727 O O . ASN A 1 89 ? -10.270 9.433 11.927 1.00 89.62 89 ASN A O 1
ATOM 731 N N . GLN A 1 90 ? -9.698 8.223 13.715 1.00 89.75 90 GLN A N 1
ATOM 732 C CA . GLN A 1 90 ? -8.272 8.187 13.364 1.00 89.75 90 GLN A CA 1
ATOM 733 C C . GLN A 1 90 ? -8.029 7.427 12.055 1.00 89.75 90 GLN A C 1
ATOM 735 O O . GLN A 1 90 ? -7.233 7.867 11.228 1.00 89.75 90 GLN A O 1
ATOM 740 N N . LEU A 1 91 ? -8.715 6.296 11.868 1.00 90.44 91 LEU A N 1
ATOM 741 C CA . LEU A 1 91 ? -8.644 5.509 10.641 1.00 90.44 91 LEU A CA 1
ATOM 742 C C . LEU A 1 91 ? -9.175 6.302 9.437 1.00 90.44 91 LEU A C 1
ATOM 744 O O . LEU A 1 91 ? -8.541 6.289 8.386 1.00 90.44 91 LEU A O 1
ATOM 748 N N . GLU A 1 92 ? -10.275 7.040 9.601 1.00 91.94 92 GLU A N 1
ATOM 749 C CA . GLU A 1 92 ? -10.827 7.924 8.569 1.00 91.94 92 GLU A CA 1
ATOM 750 C C . GLU A 1 92 ? -9.818 8.995 8.131 1.00 91.94 92 GLU A C 1
ATOM 752 O O . GLU A 1 92 ? -9.625 9.206 6.933 1.00 91.94 92 GLU A O 1
ATOM 757 N N . THR A 1 93 ? -9.140 9.646 9.082 1.00 91.81 93 THR A N 1
ATOM 758 C CA . THR A 1 93 ? -8.108 10.647 8.774 1.00 91.81 93 THR A CA 1
ATOM 759 C C . THR A 1 93 ? -6.990 10.044 7.932 1.00 91.81 93 THR A C 1
ATOM 761 O O . THR A 1 93 ? -6.657 10.591 6.884 1.00 91.81 93 THR A O 1
ATOM 764 N N . TYR A 1 94 ? -6.464 8.879 8.323 1.00 90.06 94 TYR A N 1
ATOM 765 C CA . TYR A 1 94 ? -5.407 8.216 7.554 1.00 90.06 94 TYR A CA 1
ATOM 766 C C . TYR A 1 94 ? -5.872 7.800 6.155 1.00 90.06 94 TYR A C 1
ATOM 768 O O . TYR A 1 94 ? -5.103 7.881 5.204 1.00 90.06 94 TYR A O 1
ATOM 776 N N . LEU A 1 95 ? -7.134 7.389 5.999 1.00 87.88 95 LEU A N 1
ATOM 777 C CA . LEU A 1 95 ? -7.699 7.040 4.693 1.00 87.88 95 LEU A CA 1
ATOM 778 C C . LEU A 1 95 ? -7.877 8.257 3.771 1.00 87.88 95 LEU A C 1
ATOM 780 O O . LEU A 1 95 ? -7.806 8.097 2.553 1.00 87.88 95 LEU A O 1
ATOM 784 N N . LYS A 1 96 ? -8.103 9.453 4.328 1.00 87.81 96 LYS A N 1
ATOM 785 C CA . LYS A 1 96 ? -8.193 10.720 3.576 1.00 87.81 96 LYS A CA 1
ATOM 786 C C . LYS A 1 96 ? -6.829 11.294 3.195 1.00 87.81 96 LYS A C 1
ATOM 788 O O . LYS A 1 96 ? -6.748 12.042 2.230 1.00 87.81 96 LYS A O 1
ATOM 793 N N . GLU A 1 97 ? -5.775 10.945 3.930 1.00 86.00 97 GLU A N 1
ATOM 794 C CA . GLU A 1 97 ? -4.392 11.342 3.626 1.00 86.00 97 GLU A CA 1
ATOM 795 C C . GLU A 1 97 ? -3.813 10.630 2.391 1.00 86.00 97 GLU A C 1
ATOM 797 O O . GLU A 1 97 ? -2.749 11.016 1.907 1.00 86.00 97 GLU A O 1
ATOM 802 N N . ILE A 1 98 ? -4.484 9.592 1.882 1.00 82.81 98 ILE A N 1
ATOM 803 C CA . ILE A 1 98 ? -4.046 8.872 0.686 1.00 82.81 98 ILE A CA 1
ATOM 804 C C . ILE A 1 98 ? -4.343 9.719 -0.553 1.00 82.81 98 ILE A C 1
ATOM 806 O O . ILE A 1 98 ? -5.494 9.853 -0.971 1.00 82.81 98 ILE A O 1
ATOM 810 N N . ASP A 1 99 ? -3.279 10.254 -1.143 1.00 75.31 99 ASP A N 1
ATOM 811 C CA . ASP A 1 99 ? -3.295 10.895 -2.453 1.00 75.31 99 ASP A CA 1
ATOM 812 C C . ASP A 1 99 ? -3.156 9.841 -3.569 1.00 75.31 99 ASP A C 1
ATOM 814 O O . ASP A 1 99 ? -2.447 8.846 -3.417 1.00 75.31 99 ASP A O 1
ATOM 818 N N . ASN A 1 100 ? -3.848 10.066 -4.687 1.00 68.69 100 ASN A N 1
ATOM 819 C CA . ASN A 1 100 ? -3.821 9.218 -5.882 1.00 68.69 100 ASN A CA 1
ATOM 820 C C . ASN A 1 100 ? -2.910 9.788 -6.989 1.00 68.69 100 ASN A C 1
ATOM 822 O O . ASN A 1 100 ? -2.958 9.302 -8.120 1.00 68.69 100 ASN A O 1
ATOM 826 N N . SER A 1 101 ? -2.129 10.837 -6.704 1.00 73.69 101 SER A N 1
ATOM 827 C CA . SER A 1 101 ? -1.116 11.363 -7.627 1.00 73.69 101 SER A CA 1
ATOM 828 C C . SER A 1 101 ? 0.018 10.353 -7.881 1.00 73.69 101 SER A C 1
ATOM 830 O O . SER A 1 101 ? 0.339 9.518 -7.035 1.00 73.69 101 SER A O 1
ATOM 832 N N . ASN A 1 102 ? 0.652 10.453 -9.054 1.00 66.25 102 ASN A N 1
ATOM 833 C CA . ASN A 1 102 ? 1.734 9.572 -9.515 1.00 66.25 102 ASN A CA 1
ATOM 834 C C . ASN A 1 102 ? 3.146 10.066 -9.129 1.00 66.25 102 ASN A C 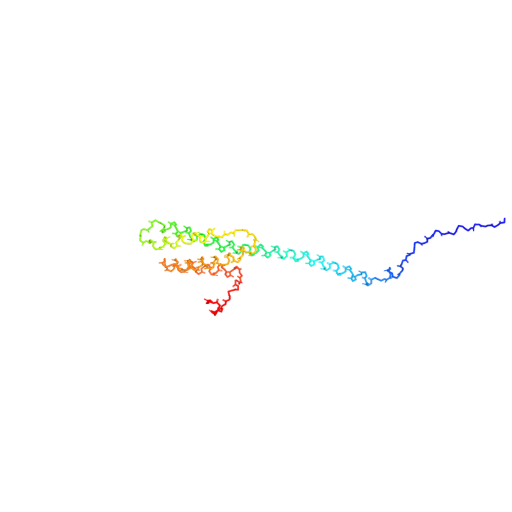1
ATOM 836 O O . ASN A 1 102 ? 4.128 9.637 -9.731 1.00 66.25 102 ASN A O 1
ATOM 840 N N . ASP A 1 103 ? 3.271 10.966 -8.153 1.00 73.62 103 ASP A N 1
ATOM 841 C CA . ASP A 1 103 ? 4.569 11.515 -7.751 1.00 73.62 103 ASP A CA 1
ATOM 842 C C . ASP A 1 103 ? 5.352 10.556 -6.837 1.00 73.62 103 ASP A C 1
ATOM 844 O O . ASP A 1 103 ? 4.794 9.892 -5.963 1.00 73.62 103 ASP A O 1
ATOM 848 N N . GLU A 1 104 ? 6.679 10.527 -6.960 1.00 68.62 104 GLU A N 1
ATOM 849 C CA . GLU A 1 104 ? 7.543 9.660 -6.139 1.00 68.62 104 GLU A CA 1
ATOM 850 C C . GLU A 1 104 ? 7.416 9.961 -4.633 1.00 68.62 104 GLU A C 1
ATOM 852 O O . GLU A 1 104 ? 7.296 9.055 -3.809 1.00 68.62 104 GLU A O 1
ATOM 857 N N . ALA A 1 105 ? 7.296 11.242 -4.269 1.00 73.06 105 ALA A N 1
ATOM 858 C CA . ALA A 1 105 ? 7.033 11.664 -2.892 1.00 73.06 105 ALA A CA 1
ATOM 859 C C . ALA A 1 105 ? 5.667 11.184 -2.356 1.00 73.06 105 ALA A C 1
ATOM 861 O O . ALA A 1 105 ? 5.460 11.134 -1.141 1.00 73.06 105 ALA A O 1
ATOM 862 N N . VAL A 1 106 ? 4.719 10.853 -3.238 1.00 73.81 106 VAL A N 1
ATOM 863 C CA . VAL A 1 106 ? 3.406 10.301 -2.872 1.00 73.81 106 VAL A CA 1
ATOM 864 C C . VAL A 1 106 ? 3.515 8.804 -2.595 1.00 73.81 106 VAL A C 1
ATOM 866 O O . VAL A 1 106 ? 2.842 8.315 -1.690 1.00 73.81 106 VAL A O 1
ATOM 869 N N . VAL A 1 107 ? 4.425 8.091 -3.265 1.00 74.06 107 VAL A N 1
ATOM 870 C CA . VAL A 1 107 ? 4.690 6.664 -3.015 1.00 74.06 107 VAL A CA 1
ATOM 871 C C . VAL A 1 107 ? 5.213 6.423 -1.600 1.00 74.06 107 VAL A C 1
ATOM 873 O O . VAL A 1 107 ? 4.670 5.593 -0.873 1.00 74.06 107 VAL A O 1
ATOM 876 N N . GLU A 1 108 ? 6.216 7.186 -1.167 1.00 77.06 108 GLU A N 1
ATOM 877 C CA . GLU A 1 108 ? 6.779 7.033 0.181 1.00 77.06 108 GLU A CA 1
ATOM 878 C C . GLU A 1 108 ? 5.742 7.369 1.269 1.00 77.06 108 GLU A C 1
ATOM 880 O O . GLU A 1 108 ? 5.616 6.684 2.291 1.00 77.06 108 GLU A O 1
ATOM 885 N N . LYS A 1 109 ? 4.946 8.421 1.038 1.00 81.19 109 LYS A N 1
ATOM 886 C CA . LYS A 1 109 ? 3.836 8.789 1.925 1.00 81.19 109 LYS A CA 1
ATOM 887 C C . LYS A 1 109 ? 2.777 7.694 1.969 1.00 81.19 109 LYS A C 1
ATOM 889 O O . LYS A 1 109 ? 2.299 7.374 3.055 1.00 81.19 109 LYS A O 1
ATOM 894 N N . TYR A 1 110 ? 2.443 7.103 0.824 1.00 84.56 110 TYR A N 1
ATOM 895 C CA . TYR A 1 110 ? 1.494 6.002 0.723 1.00 84.56 110 TYR A CA 1
ATOM 896 C C . TYR A 1 110 ? 1.921 4.821 1.599 1.00 84.56 110 TYR A C 1
ATOM 898 O O . TYR A 1 110 ? 1.139 4.380 2.439 1.00 84.56 110 TYR A O 1
ATOM 906 N N . GLU A 1 111 ? 3.163 4.348 1.479 1.00 82.50 111 GLU A N 1
ATOM 907 C CA . GLU A 1 111 ? 3.649 3.195 2.252 1.00 82.50 111 GLU A CA 1
ATOM 908 C C . GLU A 1 111 ? 3.599 3.456 3.761 1.00 82.50 111 GLU A C 1
ATOM 910 O O . GLU A 1 111 ? 3.048 2.655 4.526 1.00 82.50 111 GLU A O 1
ATOM 915 N N . LYS A 1 112 ? 4.074 4.631 4.192 1.00 87.12 112 LYS A N 1
ATOM 916 C CA . LYS A 1 112 ? 4.004 5.061 5.597 1.00 87.12 112 LYS A CA 1
ATOM 917 C C . LYS A 1 112 ? 2.560 5.119 6.101 1.00 87.12 112 LYS A C 1
ATOM 919 O O . LYS A 1 112 ? 2.278 4.687 7.222 1.00 87.12 112 LYS A O 1
ATOM 924 N N . THR A 1 113 ? 1.637 5.635 5.296 1.00 86.50 113 THR A N 1
ATOM 925 C CA . THR A 1 113 ? 0.217 5.740 5.655 1.00 86.50 113 THR A CA 1
ATOM 926 C C . THR A 1 113 ? -0.463 4.370 5.699 1.00 86.50 113 THR A C 1
ATOM 928 O O . THR A 1 113 ? -1.202 4.094 6.646 1.00 86.50 113 THR A O 1
ATOM 931 N N . VAL A 1 114 ? -0.156 3.459 4.774 1.00 86.38 114 VAL A N 1
ATOM 932 C CA . VAL A 1 114 ? -0.680 2.082 4.779 1.00 86.38 114 VAL A CA 1
ATOM 933 C C . VAL A 1 114 ? -0.237 1.315 6.023 1.00 86.38 114 VAL A C 1
ATOM 935 O O . VAL A 1 114 ? -1.057 0.629 6.637 1.00 86.38 114 VAL A O 1
ATOM 938 N N . ILE A 1 115 ? 1.013 1.472 6.465 1.00 87.12 115 ILE A N 1
ATOM 939 C CA . ILE A 1 115 ? 1.492 0.857 7.715 1.00 87.12 115 ILE A CA 1
ATOM 940 C C . ILE A 1 115 ? 0.683 1.371 8.917 1.00 87.12 115 ILE A C 1
ATOM 942 O O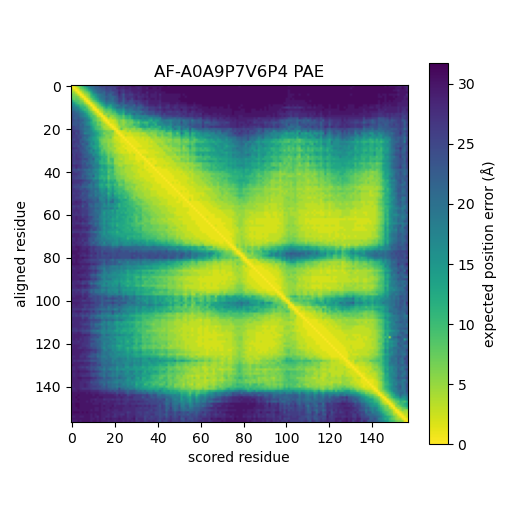 . ILE A 1 115 ? 0.237 0.577 9.754 1.00 87.12 115 ILE A O 1
ATOM 946 N N . LYS A 1 116 ? 0.428 2.685 8.991 1.00 89.81 116 LYS A N 1
ATOM 947 C CA . LYS A 1 116 ? -0.407 3.283 10.051 1.00 89.81 116 LYS A CA 1
ATOM 948 C C . LYS A 1 116 ? -1.836 2.739 10.021 1.00 89.81 116 LYS A C 1
ATOM 950 O O . LYS A 1 116 ? -2.365 2.364 11.071 1.00 89.81 116 LYS A O 1
ATOM 955 N N . ILE A 1 117 ? -2.439 2.655 8.834 1.00 89.88 117 ILE A N 1
ATOM 956 C CA . ILE A 1 117 ? -3.785 2.108 8.615 1.00 89.88 117 ILE A CA 1
ATOM 957 C C . ILE A 1 117 ? -3.854 0.653 9.075 1.00 89.88 117 ILE A C 1
ATOM 959 O O . ILE A 1 117 ? -4.704 0.313 9.898 1.00 89.88 117 ILE A O 1
ATOM 963 N N . ARG A 1 118 ? -2.921 -0.194 8.627 1.00 88.69 118 ARG A N 1
ATOM 964 C CA . ARG A 1 118 ? -2.839 -1.613 9.004 1.00 88.69 118 ARG A CA 1
ATOM 965 C C . ARG A 1 118 ? -2.766 -1.787 10.517 1.00 88.69 118 ARG A C 1
ATOM 967 O O . ARG A 1 118 ? -3.524 -2.567 11.094 1.00 88.69 118 ARG A O 1
ATOM 974 N N . ASN A 1 119 ? -1.886 -1.037 11.175 1.00 89.06 119 ASN A N 1
ATOM 975 C CA . ASN A 1 119 ? -1.741 -1.095 12.628 1.00 89.06 119 ASN A CA 1
ATOM 976 C C . ASN A 1 119 ? -3.024 -0.654 13.338 1.00 89.06 119 ASN A C 1
ATOM 978 O O . ASN A 1 119 ? -3.445 -1.289 14.306 1.00 89.06 119 ASN A O 1
ATOM 982 N N . LYS A 1 120 ? -3.693 0.390 12.840 1.00 90.44 120 LYS A N 1
ATOM 983 C CA . LYS A 1 120 ? -4.969 0.843 13.402 1.00 90.44 120 LYS A CA 1
ATOM 984 C C . LYS A 1 120 ? -6.068 -0.206 13.243 1.00 90.44 120 LYS A C 1
ATOM 986 O O . LYS A 1 120 ? -6.777 -0.480 14.208 1.00 90.44 120 LYS A O 1
ATOM 991 N N . ILE A 1 121 ? -6.164 -0.831 12.073 1.00 90.00 121 ILE A N 1
ATOM 992 C CA . ILE A 1 121 ? -7.117 -1.910 11.809 1.00 90.00 121 ILE A CA 1
ATOM 993 C C . ILE A 1 121 ? -6.869 -3.092 12.750 1.00 90.00 121 ILE A C 1
ATOM 995 O O . ILE A 1 121 ? -7.821 -3.599 13.335 1.00 90.00 121 ILE A O 1
ATOM 999 N N . ARG A 1 122 ? -5.614 -3.492 12.986 1.00 89.19 122 ARG A N 1
ATOM 1000 C CA . ARG A 1 122 ? -5.296 -4.549 13.963 1.00 89.19 122 ARG A CA 1
ATOM 1001 C C . ARG A 1 122 ? -5.793 -4.221 15.367 1.00 89.19 122 ARG A C 1
ATOM 1003 O O . ARG A 1 122 ? -6.349 -5.093 16.034 1.00 89.19 122 ARG A O 1
ATOM 1010 N N . VAL A 1 123 ? -5.630 -2.973 15.806 1.00 89.31 123 VAL A N 1
ATOM 1011 C CA . VAL A 1 123 ? -6.141 -2.518 17.108 1.00 89.31 123 VAL A CA 1
ATOM 1012 C C . VAL A 1 123 ? -7.665 -2.616 17.145 1.00 89.31 123 VAL A C 1
ATOM 1014 O O . VAL A 1 123 ? -8.204 -3.225 18.066 1.00 89.31 123 VAL A O 1
ATOM 1017 N N . ILE A 1 124 ? -8.358 -2.088 16.133 1.00 87.25 124 ILE A N 1
ATOM 1018 C CA . ILE A 1 124 ? -9.828 -2.121 16.057 1.00 87.25 124 ILE A CA 1
ATOM 1019 C C . ILE A 1 124 ? -10.339 -3.568 16.037 1.00 87.25 124 ILE A C 1
ATOM 1021 O O . ILE A 1 124 ? -11.192 -3.926 16.845 1.00 87.25 124 ILE A O 1
ATOM 1025 N N . ALA A 1 125 ? -9.756 -4.425 15.199 1.00 88.19 125 ALA A N 1
ATOM 1026 C CA . ALA A 1 125 ? -10.103 -5.840 15.103 1.00 88.19 125 ALA A CA 1
ATOM 1027 C C . ALA A 1 125 ? -9.874 -6.596 16.422 1.00 88.19 125 ALA A C 1
ATOM 1029 O O . ALA A 1 125 ? -10.669 -7.461 16.782 1.00 88.19 125 ALA A O 1
ATOM 1030 N N . THR A 1 126 ? -8.822 -6.255 17.172 1.00 88.31 126 THR A N 1
ATOM 1031 C CA . THR A 1 126 ? -8.557 -6.853 18.492 1.00 88.31 126 THR A CA 1
ATOM 1032 C C . THR A 1 126 ? -9.619 -6.440 19.506 1.00 88.31 126 THR A C 1
ATOM 1034 O O . THR A 1 126 ? -10.128 -7.283 20.242 1.00 88.31 126 THR A O 1
ATOM 1037 N N . VAL A 1 127 ? -9.991 -5.157 19.524 1.00 86.69 127 VAL A N 1
ATOM 1038 C CA . VAL A 1 127 ? -11.032 -4.636 20.424 1.00 86.69 127 VAL A CA 1
ATOM 1039 C C . VAL A 1 127 ? -12.398 -5.247 20.095 1.00 86.69 127 VAL A C 1
ATOM 1041 O O . VAL A 1 127 ? -13.126 -5.641 21.003 1.00 86.69 127 VAL A O 1
ATOM 1044 N N . LEU A 1 128 ? -12.715 -5.388 18.807 1.00 85.69 128 LEU A N 1
ATOM 1045 C CA . LEU A 1 128 ? -13.970 -5.963 18.311 1.00 85.69 128 LEU A CA 1
ATOM 1046 C C . LEU A 1 128 ? -14.008 -7.496 18.320 1.00 85.69 128 LEU A C 1
ATOM 1048 O O . LEU A 1 128 ? -15.056 -8.077 18.053 1.00 85.69 128 LEU A O 1
ATOM 1052 N N . LYS A 1 129 ? -12.893 -8.157 18.661 1.00 85.62 129 LYS A N 1
ATOM 1053 C CA . LYS A 1 129 ? -12.736 -9.623 18.627 1.00 85.62 129 LYS A CA 1
ATOM 1054 C C . LYS A 1 129 ? -12.974 -10.225 17.234 1.00 85.62 129 LYS A C 1
ATOM 1056 O O . LYS A 1 129 ? -13.471 -11.341 17.109 1.00 85.62 129 LYS A O 1
ATOM 1061 N N . GLU A 1 130 ? -12.558 -9.509 16.193 1.00 86.25 130 GLU A N 1
ATOM 1062 C CA . GLU A 1 130 ? -12.635 -9.924 14.785 1.00 86.25 130 GLU A CA 1
ATOM 1063 C C . GLU A 1 130 ? -11.230 -10.010 14.135 1.00 86.25 130 GLU A C 1
ATOM 1065 O O . GLU A 1 130 ? -10.985 -9.402 13.088 1.00 86.25 130 GLU A O 1
ATOM 1070 N N . PRO A 1 131 ? -10.261 -10.753 14.718 1.00 86.25 131 PRO A N 1
ATOM 1071 C CA . PRO A 1 131 ? -8.876 -10.794 14.231 1.00 86.25 131 PRO A CA 1
ATOM 1072 C C . PRO A 1 131 ? -8.738 -11.348 12.803 1.00 86.25 131 PRO A C 1
ATOM 1074 O O . PRO A 1 131 ? -7.775 -11.029 12.104 1.00 86.25 131 PRO A O 1
ATOM 1077 N N . GLN A 1 132 ? -9.708 -12.139 12.340 1.00 86.81 132 GLN A N 1
ATOM 1078 C CA . GLN A 1 132 ? -9.751 -12.673 10.980 1.00 86.81 132 GLN A CA 1
ATOM 1079 C C . GLN A 1 132 ? -9.793 -11.573 9.909 1.00 86.81 132 GLN A C 1
ATOM 1081 O O . GLN A 1 132 ? -9.180 -11.731 8.856 1.00 86.81 132 GLN A O 1
ATOM 1086 N N . LEU A 1 133 ? -10.452 -10.442 10.189 1.00 83.19 133 LEU A N 1
ATOM 1087 C CA . LEU A 1 133 ? -10.560 -9.328 9.241 1.00 83.19 133 LEU A CA 1
ATOM 1088 C C . LEU A 1 133 ? -9.233 -8.583 9.083 1.00 83.19 133 LEU A C 1
ATOM 1090 O O . LEU A 1 133 ? -8.926 -8.108 7.991 1.00 83.19 133 LEU A O 1
ATOM 1094 N N . ALA A 1 134 ? -8.433 -8.524 10.152 1.00 84.31 134 ALA A N 1
ATOM 1095 C CA . ALA A 1 134 ? -7.085 -7.969 10.110 1.00 84.31 134 ALA A CA 1
ATOM 1096 C C . ALA A 1 134 ? -6.104 -8.905 9.389 1.00 84.31 134 ALA A C 1
ATOM 1098 O O . ALA A 1 134 ? -5.259 -8.426 8.639 1.00 84.31 134 ALA A O 1
ATOM 1099 N N . LYS A 1 135 ? -6.241 -10.226 9.565 1.00 84.88 135 LYS A N 1
ATOM 1100 C CA . LYS A 1 135 ? -5.426 -11.212 8.839 1.00 84.88 135 LYS A CA 1
ATOM 1101 C C . LYS A 1 135 ? -5.660 -11.146 7.326 1.00 84.88 135 LYS A C 1
ATOM 1103 O O . LYS A 1 135 ? -4.704 -11.177 6.565 1.00 84.88 135 LYS A O 1
ATOM 1108 N N . ALA A 1 136 ? -6.905 -10.960 6.897 1.00 83.06 136 ALA A N 1
ATOM 1109 C CA . ALA A 1 136 ? -7.232 -10.824 5.479 1.00 83.06 136 ALA A CA 1
ATOM 1110 C C . ALA A 1 136 ? -6.559 -9.607 4.805 1.00 83.06 136 ALA A C 1
ATOM 1112 O O . ALA A 1 136 ? -6.309 -9.650 3.605 1.00 83.06 136 ALA A O 1
ATOM 1113 N N . ILE A 1 137 ? -6.194 -8.554 5.553 1.00 83.81 137 ILE A N 1
ATOM 1114 C CA . ILE A 1 137 ? -5.352 -7.461 5.021 1.00 83.81 137 ILE A CA 1
ATOM 1115 C C . ILE A 1 137 ? -3.959 -7.964 4.694 1.00 83.81 137 ILE A C 1
ATOM 1117 O O . ILE A 1 137 ? -3.412 -7.613 3.655 1.00 83.81 137 ILE A O 1
ATOM 1121 N N . ASP A 1 138 ? -3.377 -8.757 5.591 1.00 80.75 138 ASP A N 1
ATOM 1122 C CA . ASP A 1 138 ? -2.045 -9.313 5.390 1.00 80.75 138 ASP A CA 1
ATOM 1123 C C . ASP A 1 138 ? -2.039 -10.243 4.169 1.00 80.75 138 ASP A C 1
ATOM 1125 O O . ASP A 1 138 ? -1.114 -10.177 3.363 1.00 80.75 138 ASP A O 1
ATOM 1129 N N . ASP A 1 139 ? -3.112 -11.013 3.971 1.00 82.31 139 ASP A N 1
ATOM 1130 C CA . ASP A 1 139 ? -3.299 -11.853 2.784 1.00 82.31 139 ASP A CA 1
ATOM 1131 C C . ASP A 1 139 ? -3.442 -11.002 1.505 1.00 82.31 139 ASP A C 1
ATOM 1133 O O . ASP A 1 139 ? -2.809 -11.284 0.490 1.00 82.31 139 ASP A O 1
ATOM 1137 N N . VAL A 1 140 ? -4.217 -9.915 1.556 1.00 80.12 140 VAL A N 1
ATOM 1138 C CA . VAL A 1 140 ? -4.383 -8.957 0.449 1.00 80.12 140 VAL A CA 1
ATOM 1139 C C . VAL A 1 140 ? -3.066 -8.258 0.087 1.00 80.12 140 VAL A C 1
ATOM 1141 O O . VAL A 1 140 ? -2.752 -8.115 -1.094 1.00 80.12 140 VAL A O 1
ATOM 1144 N N . ILE A 1 141 ? -2.269 -7.866 1.084 1.00 76.56 141 ILE A N 1
ATOM 1145 C CA . ILE A 1 141 ? -0.930 -7.297 0.881 1.00 76.56 141 ILE A CA 1
ATOM 1146 C C . ILE A 1 141 ? 0.013 -8.356 0.296 1.00 76.56 141 ILE A C 1
ATOM 1148 O O . ILE A 1 141 ? 0.776 -8.044 -0.612 1.00 76.56 141 ILE A O 1
ATOM 1152 N N . ALA A 1 142 ? -0.060 -9.609 0.755 1.00 70.94 142 ALA A N 1
ATOM 1153 C CA . ALA A 1 142 ? 0.782 -10.700 0.260 1.00 70.94 142 ALA A CA 1
ATOM 1154 C C . ALA A 1 142 ? 0.474 -11.082 -1.199 1.00 70.94 142 ALA A C 1
ATOM 1156 O O . ALA A 1 142 ? 1.394 -11.337 -1.977 1.00 70.94 142 ALA A O 1
AT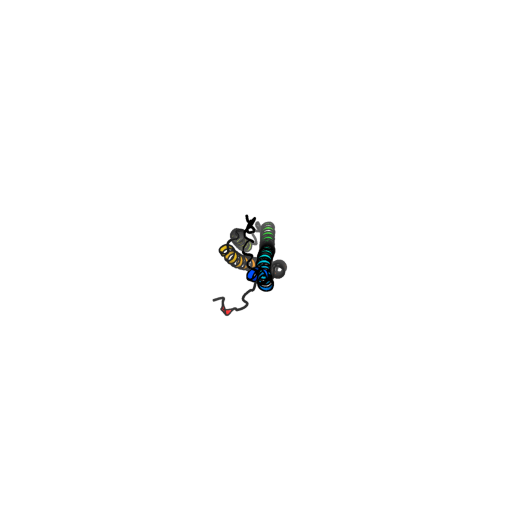OM 1157 N N . ILE A 1 143 ? -0.803 -11.072 -1.598 1.00 65.50 143 ILE A N 1
ATOM 1158 C CA . ILE A 1 143 ? -1.233 -11.238 -3.000 1.00 65.50 143 ILE A CA 1
ATOM 1159 C C . ILE A 1 143 ? -0.741 -10.061 -3.864 1.00 65.50 143 ILE A C 1
ATOM 1161 O O . ILE A 1 143 ? -0.523 -10.213 -5.066 1.00 65.50 143 ILE A O 1
ATOM 1165 N N . GLY A 1 144 ? -0.506 -8.902 -3.246 1.00 55.72 144 GLY A N 1
ATOM 1166 C CA . GLY A 1 144 ? 0.065 -7.709 -3.865 1.00 55.72 144 GLY A CA 1
ATOM 1167 C C . GLY A 1 144 ? 1.573 -7.752 -4.133 1.00 55.72 144 GLY A C 1
ATOM 1168 O O . GLY A 1 144 ? 2.125 -6.741 -4.546 1.00 55.72 144 GLY A O 1
ATOM 1169 N N . GLY A 1 145 ? 2.245 -8.888 -3.934 1.00 47.31 145 GLY A N 1
ATOM 1170 C CA . GLY A 1 145 ? 3.698 -8.987 -4.070 1.00 47.31 145 GLY A CA 1
ATOM 1171 C C . GLY A 1 145 ? 4.418 -8.479 -2.822 1.00 47.31 145 GLY A C 1
ATOM 1172 O O . GLY A 1 145 ? 3.901 -7.647 -2.081 1.00 47.31 145 GLY A O 1
ATOM 1173 N N . GLN A 1 146 ? 5.602 -9.037 -2.552 1.00 44.81 146 GLN A N 1
ATOM 1174 C CA . GLN A 1 146 ? 6.399 -8.715 -1.371 1.00 44.81 146 GLN A CA 1
ATOM 1175 C C . GLN A 1 146 ? 6.638 -7.205 -1.276 1.00 44.81 146 GLN A C 1
ATOM 1177 O O . GLN A 1 146 ? 7.576 -6.676 -1.872 1.00 44.81 146 GLN A O 1
ATOM 1182 N N . VAL A 1 147 ? 5.844 -6.524 -0.448 1.00 46.34 147 VAL A N 1
ATOM 1183 C CA . VAL A 1 147 ? 6.344 -5.366 0.282 1.00 46.34 147 VAL A CA 1
ATOM 1184 C C . VAL A 1 147 ? 7.583 -5.898 0.988 1.00 46.34 147 VAL A C 1
ATOM 1186 O O . VAL A 1 147 ? 7.458 -6.725 1.893 1.00 46.34 147 VAL A O 1
ATOM 1189 N N . HIS A 1 148 ? 8.771 -5.526 0.509 1.00 39.34 148 HIS A N 1
ATOM 1190 C CA . HIS A 1 148 ? 10.007 -5.772 1.235 1.00 39.34 148 HIS A CA 1
ATOM 1191 C C . HIS A 1 148 ? 9.896 -4.978 2.532 1.00 39.34 148 HIS A C 1
ATOM 1193 O O . HIS A 1 148 ? 10.220 -3.797 2.611 1.00 39.34 148 HIS A O 1
ATOM 1199 N N . LEU A 1 149 ? 9.330 -5.623 3.542 1.00 43.22 149 LEU A N 1
ATOM 1200 C CA . LEU A 1 149 ? 9.404 -5.170 4.907 1.00 43.22 149 LEU A CA 1
ATOM 1201 C C . LEU A 1 149 ? 10.835 -5.476 5.324 1.00 43.22 149 LEU A C 1
ATOM 1203 O O . LEU A 1 149 ? 11.234 -6.638 5.351 1.00 43.22 149 LEU A O 1
ATOM 1207 N N . ASN A 1 150 ? 11.616 -4.437 5.603 1.00 39.53 150 ASN A N 1
ATOM 1208 C CA . ASN A 1 150 ? 12.865 -4.625 6.319 1.00 39.53 150 ASN A CA 1
ATOM 1209 C C . ASN A 1 150 ? 12.495 -5.260 7.667 1.00 39.53 150 ASN A C 1
ATOM 1211 O O . ASN A 1 150 ? 11.847 -4.633 8.503 1.00 39.53 150 ASN A O 1
ATOM 1215 N N . GLU A 1 151 ? 12.839 -6.533 7.849 1.00 40.88 151 GLU A N 1
ATOM 1216 C CA . GLU A 1 151 ? 12.543 -7.301 9.064 1.00 40.88 151 GLU A CA 1
ATOM 1217 C C . GLU A 1 151 ? 13.498 -6.955 10.216 1.00 40.88 151 GLU A C 1
ATOM 1219 O O . GLU A 1 151 ? 13.446 -7.603 11.259 1.00 40.88 151 GLU A O 1
ATOM 1224 N N . ASN A 1 152 ? 14.370 -5.952 10.053 1.00 38.59 152 ASN A N 1
ATOM 1225 C CA . ASN A 1 152 ? 15.375 -5.613 11.048 1.00 38.59 152 ASN A CA 1
ATOM 1226 C C . ASN A 1 152 ? 14.789 -4.711 12.155 1.00 38.59 152 ASN A C 1
ATOM 1228 O O . ASN A 1 152 ? 14.460 -3.553 11.885 1.00 38.59 152 ASN A O 1
ATOM 1232 N N . PRO A 1 153 ? 14.672 -5.195 13.406 1.00 49.09 153 PRO A N 1
ATOM 1233 C CA . PRO A 1 153 ? 14.164 -4.397 14.521 1.00 49.09 153 PRO A CA 1
ATOM 1234 C C . PRO A 1 153 ? 15.084 -3.231 14.907 1.00 49.09 153 PRO A C 1
ATOM 1236 O O . PRO A 1 153 ? 14.635 -2.318 15.599 1.00 49.09 153 PRO A O 1
ATOM 1239 N N . ASP A 1 154 ? 16.343 -3.252 14.459 1.00 49.53 154 ASP A N 1
ATOM 1240 C CA . ASP A 1 154 ? 17.358 -2.250 14.804 1.00 49.53 154 ASP A CA 1
ATOM 1241 C C . ASP A 1 154 ? 17.190 -0.919 14.048 1.00 49.53 154 ASP A C 1
ATOM 1243 O O . ASP A 1 154 ? 17.721 0.095 14.491 1.00 49.53 154 ASP A O 1
ATOM 1247 N N . ASP A 1 155 ? 16.386 -0.886 12.978 1.00 49.25 155 ASP A N 1
ATOM 1248 C CA . ASP A 1 155 ? 16.043 0.345 12.240 1.00 49.25 155 ASP A CA 1
ATOM 1249 C C . ASP A 1 155 ? 14.769 1.038 12.786 1.00 49.25 155 ASP A C 1
ATOM 1251 O O . ASP A 1 155 ? 14.267 1.993 12.190 1.00 49.25 155 ASP A O 1
ATOM 1255 N N . MET A 1 156 ? 14.200 0.554 13.901 1.00 51.72 156 MET A N 1
ATOM 1256 C CA . MET A 1 156 ? 12.968 1.093 14.511 1.00 51.72 156 MET A CA 1
ATOM 1257 C C . MET A 1 156 ? 13.196 2.026 15.716 1.00 51.72 156 MET A C 1
ATOM 1259 O O . MET A 1 156 ? 12.236 2.317 16.440 1.00 51.72 156 MET A O 1
ATOM 1263 N N . TRP A 1 157 ? 14.424 2.507 15.929 1.00 52.81 157 TRP A N 1
ATOM 1264 C CA . TRP A 1 157 ? 14.756 3.519 16.943 1.00 52.81 157 TRP A CA 1
ATOM 1265 C C . TRP A 1 157 ? 15.283 4.805 16.314 1.00 52.81 157 TRP A C 1
ATOM 1267 O O . TRP A 1 157 ? 16.206 4.721 15.477 1.00 52.81 157 TRP A O 1
#

Solvent-accessible surface area (backbone atoms only — not comparable to full-atom values): 9324 Å² total; per-residue (Å²): 133,88,77,93,76,86,78,70,77,80,71,76,86,70,60,57,70,69,69,66,39,54,66,63,50,53,50,51,52,50,51,52,49,49,51,52,49,49,53,54,49,52,52,52,52,52,51,53,50,49,52,52,54,50,51,38,52,50,51,50,53,50,52,54,50,52,51,51,52,53,49,45,72,77,44,62,84,43,82,92,38,59,71,54,46,56,51,51,54,52,46,51,52,51,62,66,68,59,74,87,66,92,47,72,75,45,52,60,50,43,55,57,43,48,55,53,45,53,55,50,45,42,53,52,20,57,76,71,72,41,56,68,66,42,49,50,49,55,52,51,46,55,75,49,44,84,75,82,67,79,84,59,76,81,78,76,118

Secondary structure (DSSP, 8-state):
---------------HHHHH-HHHHHHHHHHHHHHHHHHHHHHHHHHHHHHHHHHHHHHHHHHHHHHHHHHHHHHTT-GGGHHHHHHHHHHHHHHHS------HHHHHHHHHHHHHHHHHHHHHHHHHT-HHHHHHHHHHHHHT--------GGG--

Foldseek 3Di:
DDDDDPPDPDPPPPPVVVVVVVVVVVVVVVVVVCVVVVVVVVVVVVVVVVVLLLVLLVQLLVLLVVVLVVCCVVPVPPPVPVVLVVLSVVLVVLSVQQDPDPDPVSVVSSVVSSVVSLVSVCVSCVVVVNNVSSVVSVVSNVVSPDPPDVPDPVVVD

Sequence (157 aa):
MNSDTKLIGSIPDIDIDETLNVEGQYYREGVESGLAQGAADQYRDGLQYGYQTGYQRFLVVGYCKGLWEWWSYKYGDDKEHERIKCHLNQLETYLKEIDNSNDEAVVEKYEKTVIKIRNKIRVIATVLKEPQLAKAIDDVIAIGGQVHLNENPDDMW

pLDDT: mean 77.09, std 15.23, range [37.09, 92.56]

InterPro domains:
  IPR052436 LTO1 complex adapter protein [PTHR28532] (13-133)

Nearest PDB structures (foldseek):
  2rld-assembly1_D  TM=4.716E-01  e=5.222E-01  Bacteroides thetaiotaomicron VPI-5482
  2rld-assembly1_B  TM=4.699E-01  e=4.662E-01  Bacteroides thetaiotaomicron VPI-5482

Radius of gyration: 32.61 Å; Cα contacts (8 Å, |Δi|>4): 63; chains: 1; bounding box: 64×27×115 Å